Protein AF-A0A2G8XR97-F1 (afdb_monomer_lite)

InterPro domains:
  IPR027417 P-loop containing nucleoside triphosphate hydrolase [G3DSA:3.40.50.300] (1-155)
  IPR027417 P-loop containing nucleoside triphosphate hydrolase [SSF52540] (49-175)
  IPR041677 DNA2/NAM7 helicase, helicase domain [PF13086] (30-125)
  IPR041679 DNA2/NAM7 helicase-like, C-terminal [PF13087] (133-178)
  IPR045055 DNA2/NAM7-like helicase [PTHR10887] (48-176)

Foldseek 3Di:
DVVCVVVVAFEAEFDPPPPVPSLLVLQVPPPCNVVLVVCVVVVVVVVSVVSSLVSSLVSHVVHPYYHYQLQRLQDPSCQPPADQEEEAAQQQQAFAVSNCSNVVRNHNYYHYHHDVLDHFHDDPDPVVVVVPSSGGPVNVCVVVVPDDDDDPQEDADDDVVVVVPCCVPRPVVSHDYDD

Structure (mmCIF, N/CA/C/O backbone):
data_AF-A0A2G8XR97-F1
#
_entry.id   AF-A0A2G8XR97-F1
#
loop_
_atom_site.group_PDB
_atom_site.id
_atom_site.type_symbol
_atom_site.label_atom_id
_atom_site.label_alt_id
_atom_site.label_comp_id
_atom_site.label_asym_id
_atom_site.label_entity_id
_atom_site.label_seq_id
_atom_site.pdbx_PDB_ins_code
_atom_site.Cartn_x
_atom_site.Cartn_y
_atom_site.Cartn_z
_atom_site.occupancy
_atom_site.B_iso_or_equiv
_atom_site.auth_seq_id
_atom_site.auth_comp_id
_atom_site.auth_asym_id
_atom_site.auth_atom_id
_atom_site.pdbx_PDB_model_num
ATOM 1 N N . MET A 1 1 ? 11.117 -6.994 -0.058 1.00 73.50 1 MET A N 1
ATOM 2 C CA . MET A 1 1 ? 11.611 -7.936 -1.092 1.00 73.50 1 MET A CA 1
ATOM 3 C C . MET A 1 1 ? 12.096 -9.231 -0.448 1.00 73.50 1 MET A C 1
ATOM 5 O O . MET A 1 1 ? 11.590 -10.284 -0.807 1.00 73.50 1 MET A O 1
ATOM 9 N N . GLU A 1 2 ? 12.975 -9.171 0.559 1.00 79.62 2 GLU A N 1
ATOM 10 C CA . GLU A 1 2 ? 13.505 -10.359 1.259 1.00 79.62 2 GLU A CA 1
ATOM 11 C C . GLU A 1 2 ? 12.429 -11.324 1.773 1.00 79.62 2 GLU A C 1
ATOM 13 O O . GLU A 1 2 ? 12.501 -12.514 1.497 1.00 79.62 2 GLU A O 1
ATOM 18 N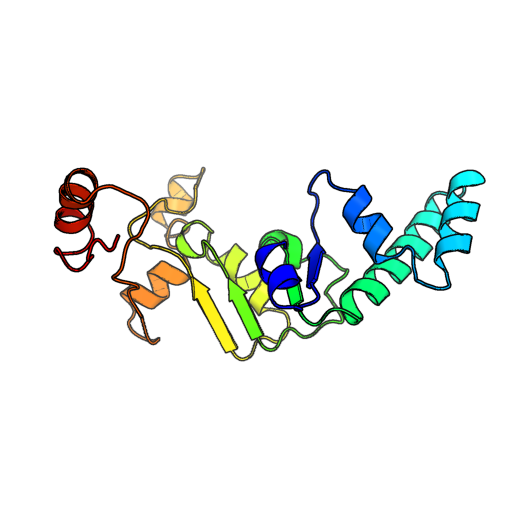 N . GLY A 1 3 ? 11.374 -10.828 2.432 1.00 86.88 3 GLY A N 1
ATOM 19 C CA . GLY A 1 3 ? 10.297 -11.690 2.942 1.00 86.88 3 GLY A CA 1
ATOM 20 C C . GLY A 1 3 ? 9.468 -12.414 1.867 1.00 86.88 3 GLY A C 1
ATOM 21 O O . GLY A 1 3 ? 8.870 -13.452 2.160 1.00 86.88 3 GLY A O 1
ATOM 22 N N . LEU A 1 4 ? 9.431 -11.885 0.636 1.00 89.00 4 LEU A N 1
ATOM 23 C CA . LEU A 1 4 ? 8.833 -12.552 -0.529 1.00 89.00 4 LEU A CA 1
ATOM 24 C C . LEU A 1 4 ? 9.816 -13.573 -1.113 1.00 89.00 4 LEU A C 1
ATOM 26 O O . LEU A 1 4 ? 9.445 -14.726 -1.331 1.00 89.00 4 LEU A O 1
ATOM 30 N N . SER A 1 5 ? 11.081 -13.175 -1.269 1.00 88.56 5 SER A N 1
ATOM 31 C CA . SER A 1 5 ? 12.160 -14.035 -1.764 1.00 88.56 5 SER A CA 1
ATOM 32 C C . SER A 1 5 ? 12.370 -15.272 -0.882 1.00 88.56 5 SER A C 1
ATOM 34 O O . SER A 1 5 ? 12.427 -16.389 -1.388 1.00 88.56 5 SER A O 1
ATOM 36 N N . ALA A 1 6 ? 12.344 -15.112 0.446 1.00 92.50 6 ALA A N 1
ATOM 37 C CA . ALA A 1 6 ? 12.431 -16.207 1.416 1.00 92.50 6 ALA A CA 1
ATOM 38 C C . ALA A 1 6 ? 11.284 -17.229 1.294 1.00 92.50 6 ALA A C 1
ATOM 40 O O . ALA A 1 6 ? 11.408 -18.361 1.752 1.00 92.50 6 ALA A O 1
ATOM 41 N N . ARG A 1 7 ? 10.167 -16.845 0.661 1.00 93.75 7 ARG A N 1
ATOM 42 C CA . ARG A 1 7 ? 9.029 -17.722 0.344 1.00 93.75 7 ARG A CA 1
ATOM 43 C C . ARG A 1 7 ? 9.029 -18.202 -1.112 1.00 93.75 7 ARG A C 1
ATOM 45 O O . ARG A 1 7 ? 8.032 -18.751 -1.570 1.00 93.75 7 ARG A O 1
ATOM 52 N N . GLY A 1 8 ? 10.113 -17.972 -1.854 1.00 92.38 8 GLY A N 1
ATOM 53 C CA . GLY A 1 8 ? 10.230 -18.322 -3.270 1.00 92.38 8 GLY A CA 1
ATOM 54 C C . GLY A 1 8 ? 9.367 -17.464 -4.202 1.00 92.38 8 GLY A C 1
ATOM 55 O O . GLY A 1 8 ? 9.151 -17.839 -5.354 1.00 92.38 8 GLY A O 1
ATOM 56 N N . ILE A 1 9 ? 8.854 -16.323 -3.733 1.00 91.94 9 ILE A N 1
ATOM 57 C CA . ILE A 1 9 ? 8.018 -15.430 -4.538 1.00 91.94 9 ILE A CA 1
ATOM 58 C C . ILE A 1 9 ? 8.922 -14.426 -5.248 1.00 91.94 9 ILE A C 1
ATOM 60 O O . ILE A 1 9 ? 9.549 -13.575 -4.618 1.00 91.94 9 ILE A O 1
ATOM 64 N N . ARG A 1 10 ? 8.962 -14.514 -6.580 1.00 90.00 10 ARG A N 1
ATOM 65 C CA . ARG A 1 10 ? 9.669 -13.544 -7.423 1.00 90.00 10 ARG A CA 1
ATOM 66 C C . ARG A 1 10 ? 8.916 -12.213 -7.424 1.00 90.00 10 ARG A C 1
ATOM 68 O O . ARG A 1 10 ? 7.692 -12.192 -7.538 1.00 90.00 10 ARG A O 1
ATOM 75 N N . SER A 1 11 ? 9.629 -11.103 -7.302 1.00 90.44 11 SER A N 1
ATOM 76 C CA . SER A 1 11 ? 9.023 -9.774 -7.306 1.00 90.44 11 SER A CA 1
ATOM 77 C C . SER A 1 11 ? 9.981 -8.727 -7.847 1.00 90.44 11 SER A C 1
ATOM 79 O O . SER A 1 11 ? 11.192 -8.892 -7.726 1.00 90.44 11 SER A O 1
ATOM 81 N N . VAL A 1 12 ? 9.448 -7.622 -8.363 1.00 87.12 12 VAL A N 1
ATOM 82 C CA . VAL A 1 12 ? 10.240 -6.442 -8.744 1.00 87.12 12 VAL A CA 1
ATOM 83 C C . VAL A 1 12 ? 9.708 -5.190 -8.068 1.00 87.12 12 VAL A C 1
ATOM 85 O O . VAL A 1 12 ? 8.496 -5.018 -7.936 1.00 87.12 12 VAL A O 1
ATOM 88 N N . ARG A 1 13 ? 10.618 -4.305 -7.654 1.00 86.25 13 ARG A N 1
ATOM 89 C CA . ARG A 1 13 ? 10.285 -2.968 -7.164 1.00 86.25 13 ARG A CA 1
ATOM 90 C C . ARG A 1 13 ? 10.457 -1.943 -8.280 1.00 86.25 13 ARG A C 1
ATOM 92 O O . ARG A 1 13 ? 11.485 -1.917 -8.947 1.00 86.25 13 ARG A O 1
ATOM 99 N N . VAL A 1 14 ? 9.467 -1.077 -8.442 1.00 82.44 14 VAL A N 1
ATOM 100 C CA . VAL A 1 14 ? 9.425 -0.017 -9.444 1.00 82.44 14 VAL A CA 1
ATOM 101 C C . VAL A 1 14 ? 9.200 1.327 -8.751 1.00 82.44 14 VAL A C 1
ATOM 103 O O . VAL A 1 14 ? 8.239 1.500 -8.003 1.00 82.44 14 VAL A O 1
ATOM 106 N N . GLY A 1 15 ? 10.087 2.292 -8.994 1.00 74.81 15 GLY A N 1
ATOM 107 C CA . GLY A 1 15 ? 9.968 3.654 -8.472 1.00 74.81 15 GLY A CA 1
ATOM 108 C C . GLY A 1 15 ? 11.298 4.405 -8.458 1.00 74.81 15 GLY A C 1
ATOM 109 O O . GLY A 1 15 ? 12.354 3.816 -8.662 1.00 74.81 15 GLY A O 1
ATOM 110 N N . ASN A 1 16 ? 11.243 5.707 -8.170 1.00 58.50 16 ASN A N 1
ATOM 111 C CA . ASN A 1 16 ? 12.394 6.627 -8.182 1.00 58.50 16 ASN A CA 1
ATOM 112 C C . ASN A 1 16 ? 13.367 6.461 -6.994 1.00 58.50 16 ASN A C 1
ATOM 114 O O . ASN A 1 16 ? 14.167 7.354 -6.729 1.00 58.50 16 ASN A O 1
ATOM 118 N N . GLY A 1 17 ? 13.286 5.355 -6.249 1.00 52.09 17 GLY A N 1
ATOM 119 C CA . GLY A 1 17 ? 14.241 5.070 -5.181 1.00 52.09 17 GLY A CA 1
ATOM 120 C C . GLY A 1 17 ? 15.645 4.895 -5.758 1.00 52.09 17 GLY A C 1
ATOM 121 O O . GLY A 1 17 ? 15.803 4.305 -6.822 1.00 52.09 17 GLY A O 1
ATOM 122 N N . SER A 1 18 ? 16.643 5.406 -5.045 1.00 37.28 18 SER A N 1
ATOM 123 C CA . SER A 1 18 ? 18.083 5.459 -5.345 1.00 37.28 18 SER A CA 1
ATOM 124 C C . SER A 1 18 ? 18.793 4.108 -5.555 1.00 37.28 18 SER A C 1
ATOM 126 O O . SER A 1 18 ? 20.008 4.029 -5.429 1.00 37.28 18 SER A O 1
ATOM 128 N N . GLU A 1 19 ? 18.064 3.045 -5.879 1.00 45.34 19 GLU A N 1
ATOM 129 C CA . GLU A 1 19 ? 18.584 1.715 -6.192 1.00 45.34 19 GLU A CA 1
ATOM 130 C C . GLU A 1 19 ? 18.491 1.490 -7.709 1.00 45.34 19 GLU A C 1
ATOM 132 O O . GLU A 1 19 ? 17.755 0.625 -8.191 1.00 45.34 19 GLU A O 1
ATOM 137 N N . SER A 1 20 ? 19.237 2.288 -8.483 1.00 51.53 20 SER A N 1
ATOM 138 C CA . SER A 1 20 ? 19.454 2.037 -9.919 1.00 51.53 20 SER A CA 1
ATOM 139 C C . SER A 1 20 ? 19.964 0.620 -10.192 1.00 51.53 20 SER A C 1
ATOM 141 O O . SER A 1 20 ? 19.718 0.068 -11.262 1.00 51.53 20 SER A O 1
ATOM 143 N N . ASP A 1 21 ? 20.636 0.030 -9.208 1.00 46.38 21 ASP A N 1
ATOM 144 C CA . ASP A 1 21 ? 21.363 -1.227 -9.334 1.00 46.38 21 ASP A CA 1
ATOM 145 C C . ASP A 1 21 ? 20.407 -2.432 -9.296 1.00 46.38 21 ASP A C 1
ATOM 147 O O . ASP A 1 21 ? 20.497 -3.309 -10.149 1.00 46.38 21 ASP A O 1
ATOM 151 N N . LEU A 1 22 ? 19.385 -2.411 -8.427 1.00 51.31 22 LEU A N 1
ATOM 152 C CA . LEU A 1 22 ? 18.322 -3.436 -8.401 1.00 51.31 22 LEU A CA 1
ATOM 153 C C . LEU A 1 22 ? 17.443 -3.398 -9.658 1.00 51.31 22 LEU A C 1
ATOM 155 O O . LEU A 1 22 ? 16.840 -4.394 -10.060 1.00 51.31 22 LEU A O 1
ATOM 159 N N . GLN A 1 23 ? 17.357 -2.224 -10.279 1.00 65.12 23 GLN A N 1
ATOM 160 C CA . GLN A 1 23 ? 16.678 -2.036 -11.548 1.00 65.12 23 GLN A CA 1
ATOM 161 C C . GLN A 1 23 ? 17.509 -2.626 -12.703 1.00 65.12 23 GLN A C 1
ATOM 163 O O . GLN A 1 23 ? 16.950 -3.309 -13.561 1.00 65.12 23 GLN A O 1
ATOM 168 N N . GLU A 1 24 ? 18.831 -2.422 -12.727 1.00 69.31 24 GLU A N 1
ATOM 169 C CA . GLU A 1 24 ? 19.695 -3.024 -13.753 1.00 69.31 24 GLU A CA 1
ATOM 170 C C . GLU A 1 24 ? 19.819 -4.554 -13.610 1.00 69.31 24 GLU A C 1
ATOM 172 O O . GLU A 1 24 ? 19.796 -5.248 -14.627 1.00 69.31 24 GLU A O 1
ATOM 177 N N . GLU A 1 25 ? 19.843 -5.104 -12.389 1.00 72.69 25 GLU A N 1
ATOM 178 C CA . GLU A 1 25 ? 19.801 -6.560 -12.156 1.00 72.69 25 GLU A CA 1
ATOM 179 C C . GLU A 1 25 ? 18.566 -7.217 -12.784 1.00 72.69 25 GLU A C 1
ATOM 181 O O . GLU A 1 25 ? 18.668 -8.274 -13.405 1.00 72.69 25 GLU A O 1
ATOM 186 N N . ALA A 1 26 ? 17.403 -6.563 -12.685 1.00 75.25 26 ALA A N 1
ATOM 187 C CA . ALA A 1 26 ? 16.143 -7.081 -13.214 1.00 75.25 26 ALA A CA 1
ATOM 188 C C . ALA A 1 26 ? 16.112 -7.194 -14.749 1.00 75.25 26 ALA A C 1
ATOM 190 O O . ALA A 1 26 ? 15.230 -7.862 -15.287 1.00 75.25 26 ALA A O 1
ATOM 191 N N . ILE A 1 27 ? 17.034 -6.523 -15.448 1.00 83.31 27 ILE A N 1
ATOM 192 C CA . ILE A 1 27 ? 17.135 -6.541 -16.912 1.00 83.31 27 ILE A CA 1
ATOM 193 C C . ILE A 1 27 ? 18.410 -7.223 -17.423 1.00 83.31 27 ILE A C 1
ATOM 195 O O . ILE A 1 27 ? 18.554 -7.373 -18.635 1.00 83.31 27 ILE A O 1
ATOM 199 N N . ALA A 1 28 ? 19.334 -7.619 -16.541 1.00 82.88 28 ALA A N 1
ATOM 200 C CA . ALA A 1 28 ? 20.661 -8.117 -16.911 1.00 82.88 28 ALA A CA 1
ATOM 201 C C . ALA A 1 28 ? 20.631 -9.467 -17.650 1.00 82.88 28 ALA A C 1
ATOM 203 O O . ALA A 1 28 ? 21.509 -9.752 -18.468 1.00 82.88 28 ALA A O 1
ATOM 204 N N . ASP A 1 29 ? 19.615 -10.291 -17.390 1.00 83.69 29 ASP A N 1
ATOM 205 C CA . ASP A 1 29 ? 19.405 -11.601 -18.015 1.00 83.69 29 ASP A CA 1
ATOM 206 C C . ASP A 1 29 ? 18.634 -11.525 -19.347 1.00 83.69 29 ASP A C 1
ATOM 208 O O . ASP A 1 29 ? 18.480 -12.529 -20.050 1.00 83.69 29 ASP A O 1
ATOM 212 N N . LEU A 1 30 ? 18.154 -10.339 -19.727 1.00 86.94 30 LEU A N 1
ATOM 213 C CA . LEU A 1 30 ? 17.361 -10.144 -20.932 1.00 86.94 30 LEU A CA 1
ATOM 214 C C . LEU A 1 30 ? 18.254 -10.012 -22.170 1.00 86.94 30 LEU A C 1
ATOM 216 O O . LEU A 1 30 ? 19.270 -9.317 -22.175 1.00 86.94 30 LEU A O 1
ATOM 220 N N . GLY A 1 31 ? 17.836 -10.632 -23.279 1.00 85.62 31 GLY A N 1
ATOM 221 C CA . GLY A 1 31 ? 18.663 -10.761 -24.488 1.00 85.62 31 GLY A CA 1
ATOM 222 C C . GLY A 1 31 ? 19.154 -9.435 -25.086 1.00 85.62 31 GLY A C 1
ATOM 223 O O . GLY A 1 31 ? 20.226 -9.395 -25.685 1.00 85.62 31 GLY A O 1
ATOM 224 N N . ARG A 1 32 ? 18.416 -8.336 -24.877 1.00 88.12 32 ARG A N 1
ATOM 225 C CA . ARG A 1 32 ? 18.764 -6.990 -25.375 1.00 88.12 32 ARG A CA 1
ATOM 226 C C . ARG A 1 32 ? 19.605 -6.160 -24.395 1.00 88.12 32 ARG A C 1
ATOM 228 O O . ARG A 1 32 ? 19.922 -5.010 -24.691 1.00 88.12 32 ARG A O 1
ATOM 235 N N . TYR A 1 33 ? 19.992 -6.712 -23.243 1.00 90.75 33 TYR A N 1
ATOM 236 C CA . TYR A 1 33 ? 20.806 -6.000 -22.252 1.00 90.75 33 TYR A CA 1
ATOM 237 C C . TYR A 1 33 ? 22.170 -5.580 -22.814 1.00 90.75 33 TYR A C 1
ATOM 239 O O . TYR A 1 33 ? 22.616 -4.452 -22.604 1.00 90.75 33 TYR A O 1
ATOM 247 N N . ARG A 1 34 ? 22.803 -6.447 -23.618 1.00 90.50 34 ARG A N 1
ATOM 248 C CA . ARG A 1 34 ? 24.082 -6.140 -24.280 1.00 90.50 34 ARG A CA 1
ATOM 249 C C . ARG A 1 34 ? 23.981 -4.928 -25.211 1.00 90.50 34 ARG A C 1
ATOM 251 O O . ARG A 1 34 ? 24.900 -4.111 -25.238 1.00 90.50 34 ARG A O 1
ATOM 258 N N . ASP A 1 35 ? 22.861 -4.783 -25.919 1.00 91.62 35 ASP A N 1
ATOM 259 C CA . ASP A 1 35 ? 22.616 -3.636 -26.799 1.00 91.62 35 ASP A CA 1
ATOM 260 C C . ASP A 1 35 ? 22.485 -2.340 -25.993 1.00 91.62 35 ASP A C 1
ATOM 262 O O . ASP A 1 35 ? 23.088 -1.329 -26.350 1.00 91.62 35 ASP A O 1
ATOM 266 N N . TYR A 1 36 ? 21.761 -2.376 -24.868 1.00 91.81 36 TYR A N 1
ATOM 267 C CA . TYR A 1 36 ? 21.667 -1.245 -23.939 1.00 91.81 36 TYR A CA 1
ATOM 268 C C . TYR A 1 36 ? 23.050 -0.791 -23.448 1.00 91.81 36 TYR A C 1
ATOM 270 O O . TYR A 1 36 ? 23.370 0.398 -23.533 1.00 91.81 36 TYR A O 1
ATOM 278 N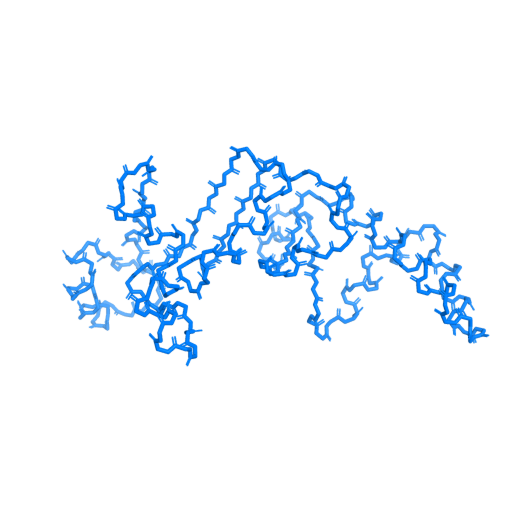 N . VAL A 1 37 ? 23.888 -1.728 -22.987 1.00 90.94 37 VAL A N 1
ATOM 279 C CA . VAL A 1 37 ? 25.243 -1.424 -22.497 1.00 90.94 37 VAL A CA 1
ATOM 280 C C . VAL A 1 37 ? 26.094 -0.791 -23.600 1.00 90.94 37 VAL A C 1
ATOM 282 O O . VAL A 1 37 ? 26.743 0.229 -23.365 1.00 90.94 37 VAL A O 1
ATOM 285 N N . ARG A 1 38 ? 26.040 -1.336 -24.822 1.00 93.56 38 ARG A N 1
ATOM 286 C CA .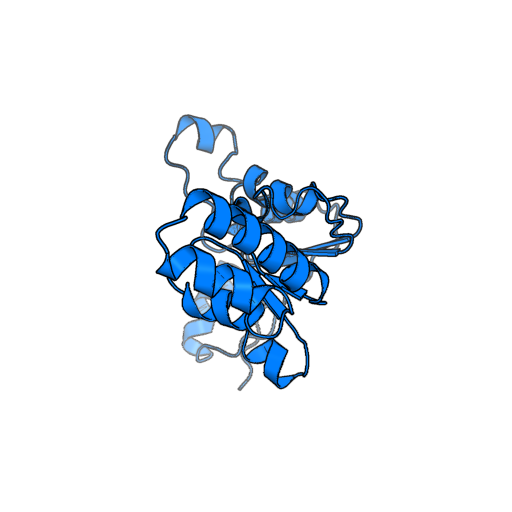 ARG A 1 38 ? 26.774 -0.805 -25.980 1.00 93.56 38 ARG A CA 1
ATOM 287 C C . ARG A 1 38 ? 26.343 0.620 -26.337 1.00 93.56 38 ARG A C 1
ATOM 289 O O . ARG A 1 38 ? 27.195 1.477 -26.552 1.00 93.56 38 ARG A O 1
ATOM 296 N N . LEU A 1 39 ? 25.037 0.894 -26.373 1.00 93.44 39 LEU A N 1
ATOM 297 C CA . LEU A 1 39 ? 24.505 2.233 -26.659 1.00 93.44 39 LEU A CA 1
ATOM 298 C C . LEU A 1 39 ? 24.937 3.254 -25.596 1.00 93.44 39 LEU A C 1
ATOM 300 O O . LEU A 1 39 ? 25.338 4.366 -25.939 1.00 93.44 39 LEU A O 1
ATOM 304 N N . LYS A 1 40 ? 24.918 2.865 -24.313 1.00 91.00 40 LYS A N 1
ATOM 305 C CA . LYS A 1 40 ? 25.370 3.706 -23.190 1.00 91.00 40 LYS A CA 1
ATOM 306 C C . LYS A 1 40 ? 26.864 4.035 -23.299 1.00 91.00 40 LYS A C 1
ATOM 308 O O . LYS A 1 40 ? 27.235 5.193 -23.141 1.00 91.00 40 LYS A O 1
ATOM 313 N N . GLN A 1 41 ? 27.704 3.045 -23.615 1.00 93.12 41 GLN A N 1
ATOM 314 C CA . GLN A 1 41 ? 29.152 3.226 -23.802 1.00 93.12 41 GLN A CA 1
ATOM 315 C C . GLN A 1 41 ? 29.494 4.127 -24.997 1.00 93.12 41 GLN A C 1
ATOM 317 O O . GLN A 1 41 ? 30.441 4.904 -24.924 1.00 93.12 41 GLN A O 1
ATOM 322 N N . ASN A 1 42 ? 28.695 4.075 -26.063 1.00 95.06 42 ASN A N 1
ATOM 323 C CA . ASN A 1 42 ? 28.875 4.898 -27.260 1.00 95.06 42 ASN A CA 1
ATOM 324 C C . ASN A 1 42 ? 28.280 6.317 -27.138 1.00 95.06 42 ASN A C 1
ATOM 326 O O . ASN A 1 42 ? 28.253 7.050 -28.123 1.00 95.06 42 ASN A O 1
ATOM 330 N N . GLY A 1 43 ? 27.762 6.710 -25.968 1.00 93.19 43 GLY A N 1
ATOM 331 C CA . GLY A 1 43 ? 27.148 8.028 -25.754 1.00 93.19 43 GLY A CA 1
ATOM 332 C C . GLY A 1 43 ? 25.770 8.212 -26.408 1.00 93.19 43 GLY A C 1
ATOM 333 O O . GLY A 1 43 ? 25.258 9.328 -26.471 1.00 93.19 43 GLY A O 1
ATOM 334 N N . MET A 1 44 ? 25.131 7.134 -26.873 1.00 93.50 44 MET A N 1
ATOM 335 C CA . MET A 1 44 ? 23.826 7.159 -27.548 1.00 93.50 44 MET A CA 1
ATOM 336 C C . MET A 1 44 ? 22.677 7.135 -26.525 1.00 93.50 44 MET A C 1
ATOM 338 O O . MET A 1 44 ? 21.871 6.205 -26.470 1.00 93.50 44 MET A O 1
ATOM 342 N N . PHE A 1 45 ? 22.605 8.152 -25.661 1.00 89.19 45 PHE A N 1
ATOM 343 C CA . PHE A 1 45 ? 21.738 8.139 -24.473 1.00 89.19 45 PHE A CA 1
ATOM 344 C C . PHE A 1 45 ? 20.231 8.057 -24.774 1.00 89.19 45 PHE A C 1
ATOM 346 O O . PHE A 1 45 ? 19.496 7.422 -24.017 1.00 89.19 45 PHE A O 1
ATOM 353 N N . GLY A 1 46 ? 19.754 8.663 -25.867 1.00 89.50 46 GLY A N 1
ATOM 354 C CA . GLY A 1 46 ? 18.333 8.612 -26.249 1.00 89.50 46 GLY A CA 1
ATOM 355 C C . GLY A 1 46 ? 17.875 7.204 -26.645 1.00 89.50 46 GLY A C 1
ATOM 356 O O . GLY A 1 46 ? 16.844 6.707 -26.183 1.00 89.50 46 GLY A O 1
ATOM 357 N N . GLU A 1 47 ? 18.690 6.517 -27.439 1.00 91.88 47 GLU A N 1
ATOM 358 C CA . GLU A 1 47 ? 18.447 5.133 -27.848 1.00 91.88 47 GLU A CA 1
ATOM 359 C C . GLU A 1 47 ? 18.630 4.175 -26.672 1.00 91.88 47 GLU A C 1
ATOM 361 O O . GLU A 1 47 ? 17.774 3.322 -26.436 1.00 91.88 47 GLU A O 1
ATOM 366 N N . ALA A 1 48 ? 19.680 4.374 -25.865 1.00 88.50 48 ALA A N 1
ATOM 367 C CA . ALA A 1 48 ? 19.896 3.613 -24.640 1.00 88.50 48 ALA A CA 1
ATOM 368 C C . ALA A 1 48 ? 18.687 3.717 -23.697 1.00 88.50 48 ALA A C 1
ATOM 370 O O . ALA A 1 48 ? 18.241 2.699 -23.173 1.00 88.50 48 ALA A O 1
ATOM 371 N N . LYS A 1 49 ? 18.096 4.911 -23.529 1.00 85.81 49 LYS A N 1
ATOM 372 C CA . LYS A 1 49 ? 16.871 5.113 -22.736 1.00 85.81 49 LYS A CA 1
ATOM 373 C C . LYS A 1 49 ? 15.688 4.320 -23.298 1.00 85.81 49 LYS A C 1
ATOM 375 O O . LYS A 1 49 ? 14.950 3.711 -22.527 1.00 85.81 49 LYS A O 1
ATOM 380 N N . THR A 1 50 ? 15.532 4.296 -24.620 1.00 88.19 50 THR A N 1
ATOM 381 C CA . THR A 1 50 ? 14.451 3.564 -25.301 1.00 88.19 50 THR A CA 1
ATOM 382 C C . THR A 1 50 ? 14.594 2.053 -25.118 1.00 88.19 50 THR A C 1
ATOM 384 O O . THR A 1 50 ? 13.644 1.382 -24.712 1.00 88.19 50 THR A O 1
ATOM 387 N N . VAL A 1 51 ? 15.796 1.508 -25.345 1.00 89.81 51 VAL A N 1
ATOM 388 C CA . VAL A 1 51 ? 16.083 0.082 -25.117 1.00 89.81 51 VAL A CA 1
ATOM 389 C C . VAL A 1 51 ? 15.906 -0.270 -23.643 1.00 89.81 51 VAL A C 1
ATOM 391 O O . VAL A 1 51 ? 15.274 -1.276 -23.330 1.00 89.81 51 VAL A O 1
ATOM 394 N N . ARG A 1 52 ? 16.383 0.589 -22.736 1.00 87.06 52 ARG A N 1
ATOM 395 C CA . ARG A 1 52 ? 16.218 0.417 -21.292 1.00 87.06 52 ARG A CA 1
ATOM 396 C C . ARG A 1 52 ? 14.743 0.329 -20.905 1.00 87.06 52 ARG A C 1
ATOM 398 O O . ARG A 1 52 ? 14.371 -0.586 -20.182 1.00 87.06 52 ARG A O 1
ATOM 405 N N . MET A 1 53 ? 13.891 1.223 -21.409 1.00 83.56 53 MET A N 1
ATOM 406 C CA . MET A 1 53 ? 12.453 1.194 -21.114 1.00 83.56 53 MET A CA 1
ATOM 407 C C . MET A 1 53 ? 11.791 -0.107 -21.589 1.00 83.56 53 MET A C 1
ATOM 409 O O . MET A 1 53 ? 11.009 -0.710 -20.856 1.00 83.56 53 MET A O 1
ATOM 413 N N . ALA A 1 54 ? 12.142 -0.582 -22.789 1.00 86.88 54 ALA A N 1
ATOM 414 C CA . ALA A 1 54 ? 11.638 -1.852 -23.308 1.00 86.88 54 ALA A CA 1
ATOM 415 C C . ALA A 1 54 ? 12.078 -3.047 -22.443 1.00 86.88 54 ALA A C 1
ATOM 417 O O . ALA A 1 54 ? 11.256 -3.908 -22.130 1.00 86.88 54 ALA A O 1
ATOM 418 N N . LEU A 1 55 ? 13.345 -3.064 -22.018 1.00 88.38 55 LEU A N 1
ATOM 419 C CA . LEU A 1 55 ? 13.888 -4.074 -21.109 1.00 88.38 55 LEU A CA 1
ATOM 420 C C . LEU A 1 55 ? 13.160 -4.071 -19.759 1.00 88.38 55 LEU A C 1
ATOM 422 O O . LEU A 1 55 ? 12.730 -5.123 -19.300 1.00 88.38 55 LEU A O 1
ATOM 426 N N . PHE A 1 56 ? 12.943 -2.900 -19.153 1.00 85.31 56 PHE A N 1
ATOM 427 C CA . PHE A 1 56 ? 12.189 -2.799 -17.899 1.00 85.31 56 PHE A CA 1
ATOM 428 C C . PHE A 1 56 ? 10.761 -3.303 -18.040 1.00 85.31 56 PHE A C 1
ATOM 430 O O . PHE A 1 56 ? 10.285 -4.054 -17.191 1.00 85.31 56 PHE A O 1
ATOM 437 N N . ARG A 1 57 ? 10.076 -2.930 -19.122 1.00 85.88 57 ARG A N 1
ATOM 438 C CA . ARG A 1 57 ? 8.710 -3.389 -19.383 1.00 85.88 57 ARG A CA 1
ATOM 439 C C . ARG A 1 57 ? 8.649 -4.912 -19.524 1.00 85.88 57 ARG A C 1
ATOM 441 O O . ARG A 1 57 ? 7.716 -5.537 -19.024 1.00 85.88 57 ARG A O 1
ATOM 448 N N . GLU A 1 58 ? 9.643 -5.518 -20.168 1.00 87.62 58 GLU A N 1
ATOM 449 C CA . GLU A 1 58 ? 9.765 -6.974 -20.251 1.00 87.62 58 GLU A CA 1
ATOM 450 C C . GLU A 1 58 ? 10.049 -7.609 -18.883 1.00 87.62 58 GLU A C 1
ATOM 452 O O . GLU A 1 58 ? 9.375 -8.570 -18.511 1.00 87.62 58 GLU A O 1
ATOM 457 N N . ALA A 1 59 ? 10.983 -7.049 -18.113 1.00 86.12 59 ALA A N 1
ATOM 458 C CA . ALA A 1 59 ? 11.303 -7.524 -16.772 1.00 86.12 59 ALA A CA 1
ATOM 459 C C . ALA A 1 59 ? 10.066 -7.521 -15.869 1.00 86.12 59 ALA A C 1
ATOM 461 O O . ALA A 1 59 ? 9.770 -8.533 -15.245 1.00 86.12 59 ALA A O 1
ATOM 462 N N . ILE A 1 60 ? 9.292 -6.434 -15.863 1.00 88.38 60 ILE A N 1
ATOM 463 C CA . ILE A 1 60 ? 8.064 -6.288 -15.066 1.00 88.38 60 ILE A CA 1
ATOM 464 C C . ILE A 1 60 ? 7.033 -7.350 -15.439 1.00 88.38 60 ILE A C 1
ATOM 466 O O . ILE A 1 60 ? 6.494 -8.017 -14.559 1.00 88.38 60 ILE A O 1
ATOM 470 N N . ARG A 1 61 ? 6.806 -7.575 -16.739 1.00 88.69 61 ARG A N 1
ATOM 471 C CA . ARG A 1 61 ? 5.848 -8.581 -17.232 1.00 88.69 61 ARG A CA 1
ATOM 472 C C . ARG A 1 61 ? 6.185 -10.011 -16.806 1.00 88.69 61 ARG A C 1
ATOM 474 O O . ARG A 1 61 ? 5.292 -10.851 -16.750 1.00 88.69 61 ARG A O 1
ATOM 481 N N . ARG A 1 62 ? 7.453 -10.306 -16.512 1.00 88.75 62 ARG A N 1
ATOM 482 C CA . ARG A 1 62 ? 7.907 -11.638 -16.075 1.00 88.75 62 ARG A CA 1
ATOM 483 C C . ARG A 1 62 ? 7.698 -11.895 -14.580 1.00 88.75 62 ARG A C 1
ATOM 485 O O . ARG A 1 62 ? 7.944 -13.023 -14.126 1.00 88.75 62 ARG A O 1
ATOM 492 N N . GLN A 1 63 ? 7.298 -10.882 -13.811 1.00 89.25 63 GLN A N 1
ATOM 493 C CA . GLN A 1 63 ? 7.212 -10.961 -12.355 1.00 89.25 63 GLN A CA 1
ATOM 494 C C . GLN A 1 63 ? 5.773 -11.197 -11.896 1.00 89.25 63 GLN A C 1
ATOM 496 O O . GLN A 1 63 ? 4.866 -10.499 -12.343 1.00 89.25 63 GLN A O 1
ATOM 501 N N . PRO A 1 64 ? 5.543 -12.153 -10.980 1.00 92.19 64 PRO A N 1
ATOM 502 C CA . PRO A 1 64 ? 4.212 -12.396 -10.437 1.00 92.19 64 PRO A CA 1
ATOM 503 C C . PRO A 1 64 ? 3.790 -11.329 -9.415 1.00 92.19 64 PRO A C 1
ATOM 505 O O . PRO A 1 64 ? 2.599 -11.178 -9.158 1.00 92.19 64 PRO A O 1
ATOM 508 N N . VAL A 1 65 ? 4.746 -10.598 -8.829 1.00 94.06 65 VAL A N 1
ATOM 509 C CA . VAL A 1 65 ? 4.491 -9.511 -7.876 1.00 94.06 65 VAL A CA 1
ATOM 510 C C . VAL A 1 65 ? 5.278 -8.271 -8.285 1.00 94.06 65 VAL A C 1
ATOM 512 O O . VAL A 1 65 ? 6.487 -8.326 -8.516 1.00 94.06 65 VAL A O 1
ATOM 515 N N . ILE A 1 66 ? 4.589 -7.138 -8.343 1.00 93.00 66 ILE A N 1
ATOM 516 C CA . ILE A 1 66 ? 5.162 -5.833 -8.663 1.00 93.00 66 ILE A CA 1
ATOM 517 C C . ILE A 1 66 ? 4.903 -4.912 -7.476 1.00 93.00 66 ILE A C 1
ATOM 519 O O . ILE A 1 66 ? 3.784 -4.836 -6.975 1.00 93.00 66 ILE A O 1
ATOM 523 N N . ILE A 1 67 ? 5.950 -4.239 -7.011 1.00 92.94 67 ILE A N 1
ATOM 524 C CA . ILE A 1 67 ? 5.921 -3.364 -5.842 1.00 92.94 67 ILE A CA 1
ATOM 525 C C . ILE A 1 67 ? 6.203 -1.945 -6.314 1.00 92.94 67 ILE A C 1
ATOM 527 O O . ILE A 1 67 ? 7.270 -1.678 -6.860 1.00 92.94 67 ILE A O 1
ATOM 531 N N . ALA A 1 68 ? 5.282 -1.024 -6.072 1.00 92.44 68 ALA A N 1
ATOM 532 C CA . ALA A 1 68 ? 5.451 0.391 -6.375 1.00 92.44 68 ALA A CA 1
ATOM 533 C C . ALA A 1 68 ? 4.819 1.237 -5.270 1.00 92.44 68 ALA A C 1
ATOM 535 O O . ALA A 1 68 ? 3.999 0.751 -4.494 1.00 92.44 68 ALA A O 1
ATOM 536 N N . THR A 1 69 ? 5.192 2.513 -5.198 1.00 94.75 69 THR A N 1
ATOM 537 C CA . THR A 1 69 ? 4.400 3.478 -4.427 1.00 94.75 69 THR A CA 1
ATOM 538 C C . THR A 1 69 ? 3.078 3.741 -5.151 1.00 94.75 69 THR A C 1
ATOM 540 O O . THR A 1 69 ? 3.016 3.612 -6.374 1.00 94.75 69 THR A O 1
ATOM 543 N N . CYS A 1 70 ? 2.033 4.160 -4.429 1.00 96.00 70 CYS A N 1
ATOM 544 C CA . CYS A 1 70 ? 0.736 4.477 -5.036 1.00 96.00 70 CYS A CA 1
ATOM 545 C C . CYS A 1 70 ? 0.876 5.468 -6.204 1.00 96.00 70 CYS A C 1
ATOM 547 O O . CYS A 1 70 ? 0.448 5.178 -7.315 1.00 96.00 70 CYS A O 1
ATOM 549 N N . VAL A 1 71 ? 1.588 6.579 -5.999 1.00 94.56 71 VAL A N 1
ATOM 550 C CA . VAL A 1 71 ? 1.871 7.554 -7.069 1.00 94.56 71 VAL A CA 1
ATOM 551 C C . VAL A 1 71 ? 2.777 6.970 -8.157 1.00 94.56 71 VAL A C 1
ATOM 553 O O . VAL A 1 71 ? 2.532 7.180 -9.341 1.00 94.56 71 VAL A O 1
ATOM 556 N N . GLY A 1 72 ? 3.798 6.196 -7.779 1.00 92.12 72 GLY A N 1
ATOM 557 C CA . GLY A 1 72 ? 4.711 5.556 -8.729 1.00 92.12 72 GLY A CA 1
ATOM 558 C C . GLY A 1 72 ? 4.021 4.556 -9.659 1.00 92.12 72 GLY A C 1
ATOM 559 O O . GLY A 1 72 ? 4.472 4.371 -10.786 1.00 92.12 72 GLY A O 1
ATOM 560 N N . SER A 1 73 ? 2.901 3.965 -9.233 1.00 93.38 73 SER A N 1
ATOM 561 C CA . SER A 1 73 ? 2.087 3.082 -10.074 1.00 93.38 73 SER A CA 1
ATOM 562 C C . SER A 1 73 ? 1.413 3.801 -11.252 1.00 93.38 73 SER A C 1
ATOM 564 O O . SER A 1 73 ? 0.952 3.140 -12.173 1.00 93.38 73 SER A O 1
ATOM 566 N N . GLY A 1 74 ? 1.399 5.139 -11.276 1.00 92.00 74 GLY A N 1
ATOM 567 C CA . GLY A 1 74 ? 0.920 5.936 -12.412 1.00 92.00 74 GLY A CA 1
ATOM 568 C C . GLY A 1 74 ? 1.949 6.138 -13.532 1.00 92.00 74 GLY A C 1
ATOM 569 O O . GLY A 1 74 ? 1.702 6.913 -14.449 1.00 92.00 74 GLY A O 1
ATOM 570 N N . HIS A 1 75 ? 3.126 5.514 -13.452 1.00 89.69 75 HIS A N 1
ATOM 571 C CA . HIS A 1 75 ? 4.152 5.627 -14.489 1.00 89.69 75 HIS A CA 1
ATOM 572 C C . HIS A 1 75 ? 3.743 4.885 -15.778 1.00 89.69 75 HIS A C 1
ATOM 574 O O . HIS A 1 75 ? 3.298 3.742 -15.706 1.00 89.69 75 HIS A O 1
ATOM 580 N N . GLU A 1 76 ? 4.067 5.446 -16.954 1.00 85.75 76 GLU A N 1
ATOM 581 C CA . GLU A 1 76 ? 3.798 4.909 -18.319 1.00 85.75 76 GLU A CA 1
ATOM 582 C C . GLU A 1 76 ? 4.300 3.469 -18.596 1.00 85.75 76 GLU A C 1
ATOM 584 O O . GLU A 1 76 ? 4.075 2.858 -19.645 1.00 85.75 76 GLU A O 1
ATOM 589 N N . MET A 1 77 ? 5.058 2.900 -17.661 1.00 85.00 77 MET A N 1
ATOM 590 C CA . MET A 1 77 ? 5.514 1.515 -17.739 1.00 85.00 77 MET A CA 1
ATOM 591 C C . MET A 1 77 ? 4.396 0.528 -17.393 1.00 85.00 77 MET A C 1
ATOM 593 O O . MET A 1 77 ? 4.510 -0.650 -17.736 1.00 85.00 77 MET A O 1
ATOM 597 N N . PHE A 1 78 ? 3.337 1.019 -16.746 1.00 89.19 78 PHE A N 1
ATOM 598 C CA . PHE A 1 78 ? 2.182 0.256 -16.299 1.00 89.19 78 PHE A CA 1
ATOM 599 C C . PHE A 1 78 ? 0.967 0.365 -17.224 1.00 89.19 78 PHE A C 1
ATOM 601 O O . PHE A 1 78 ? 0.091 -0.477 -17.097 1.00 89.19 78 PHE A O 1
ATOM 608 N N . ASP A 1 79 ? 0.933 1.308 -18.173 1.00 87.25 79 ASP A N 1
ATOM 609 C CA . ASP A 1 79 ? -0.259 1.620 -18.991 1.00 87.25 79 ASP A CA 1
ATOM 610 C C . ASP A 1 79 ? -0.869 0.409 -19.720 1.00 87.25 79 ASP A C 1
ATOM 612 O O . ASP A 1 79 ? -2.086 0.302 -19.849 1.00 87.25 79 ASP A O 1
ATOM 616 N N . ASP A 1 80 ? -0.033 -0.536 -20.162 1.00 88.69 80 ASP A N 1
ATOM 617 C CA . ASP A 1 80 ? -0.470 -1.753 -20.864 1.00 88.69 80 ASP A CA 1
ATOM 618 C C . ASP A 1 80 ? -0.670 -2.964 -19.927 1.00 88.69 80 ASP A C 1
ATOM 620 O O . ASP A 1 80 ? -0.791 -4.103 -20.392 1.00 88.69 80 ASP A O 1
ATOM 624 N N . LEU A 1 81 ? -0.594 -2.772 -18.609 1.00 90.94 81 LEU A N 1
ATOM 625 C CA . LEU A 1 81 ? -0.670 -3.841 -17.615 1.00 90.94 81 LEU A CA 1
ATOM 626 C C . LEU A 1 81 ? -1.998 -3.786 -16.862 1.00 90.94 81 LEU A C 1
ATOM 628 O O . LEU A 1 81 ? -2.489 -2.731 -16.484 1.00 90.94 81 LEU A O 1
ATOM 632 N N . VAL A 1 82 ? -2.568 -4.965 -16.609 1.00 95.31 82 VAL A N 1
ATOM 633 C CA . VAL A 1 82 ? -3.803 -5.106 -15.835 1.00 95.31 82 VAL A CA 1
ATOM 634 C C . VAL A 1 82 ? -3.486 -5.747 -14.493 1.00 95.31 82 VAL A C 1
ATOM 636 O O . VAL A 1 82 ? -3.069 -6.906 -14.422 1.00 95.31 82 VAL A O 1
ATOM 639 N N . PHE A 1 83 ? -3.759 -5.018 -13.417 1.00 96.44 83 PHE A N 1
ATOM 640 C CA . PHE A 1 83 ? -3.585 -5.472 -12.044 1.00 96.44 83 PHE A CA 1
ATOM 641 C C . PHE A 1 83 ? -4.933 -5.857 -11.446 1.00 96.44 83 PHE A C 1
ATOM 643 O O . PHE A 1 83 ? -5.521 -5.128 -10.658 1.00 96.44 83 PHE A O 1
ATOM 650 N N . SER A 1 84 ? -5.432 -7.048 -11.795 1.00 97.56 84 SER A N 1
ATOM 651 C CA . SER A 1 84 ? -6.732 -7.533 -11.288 1.00 97.56 84 SER A CA 1
ATOM 652 C C . SER A 1 84 ? -6.809 -7.651 -9.757 1.00 97.56 84 SER A C 1
ATOM 654 O O . SER A 1 84 ? -7.916 -7.668 -9.208 1.00 97.56 84 SER A O 1
ATOM 656 N N . ARG A 1 85 ? -5.652 -7.748 -9.085 1.00 98.19 85 ARG A N 1
ATOM 657 C CA . ARG A 1 85 ? -5.506 -7.794 -7.629 1.00 98.19 85 ARG A CA 1
ATOM 658 C C . ARG A 1 85 ? -4.487 -6.760 -7.174 1.00 98.19 85 ARG A C 1
ATOM 660 O O . ARG A 1 85 ? -3.361 -6.778 -7.667 1.00 98.19 85 ARG A O 1
ATOM 667 N N . VAL A 1 86 ? -4.868 -5.923 -6.215 1.00 98.38 86 VAL A N 1
ATOM 668 C CA . VAL A 1 86 ? -4.008 -4.869 -5.661 1.00 98.38 86 VAL A CA 1
ATOM 669 C C . VAL A 1 86 ? -3.982 -4.969 -4.138 1.00 98.38 86 VAL A C 1
ATOM 671 O O . VAL A 1 86 ? -5.015 -5.154 -3.503 1.00 98.38 86 VAL A O 1
ATOM 674 N N . ILE A 1 87 ? -2.799 -4.846 -3.542 1.00 98.38 87 ILE A N 1
ATOM 675 C CA . ILE A 1 87 ? -2.633 -4.700 -2.092 1.00 98.38 87 ILE A CA 1
ATOM 676 C C . ILE A 1 87 ? -2.014 -3.328 -1.859 1.00 98.38 87 ILE A C 1
ATOM 678 O O . ILE A 1 87 ? -0.973 -3.025 -2.441 1.00 98.38 87 ILE A O 1
ATOM 682 N N . ILE A 1 88 ? -2.663 -2.507 -1.039 1.00 98.19 88 ILE A N 1
ATOM 683 C CA . ILE A 1 88 ? -2.172 -1.187 -0.648 1.00 98.19 88 ILE A CA 1
ATOM 684 C C . ILE A 1 88 ? -1.833 -1.256 0.832 1.00 98.19 88 ILE A C 1
ATOM 686 O O . ILE A 1 88 ? -2.729 -1.430 1.653 1.00 98.19 88 ILE A O 1
ATOM 690 N N . ASP A 1 89 ? -0.547 -1.148 1.144 1.00 97.12 89 ASP A N 1
ATOM 691 C CA . ASP A 1 89 ? -0.046 -1.047 2.513 1.00 97.12 89 ASP A CA 1
ATOM 692 C C . ASP A 1 89 ? 0.085 0.421 2.932 1.00 97.12 89 ASP A C 1
ATOM 694 O O . ASP A 1 89 ? 0.240 1.294 2.075 1.00 97.12 89 ASP A O 1
ATOM 698 N N . GLU A 1 90 ? -0.020 0.687 4.234 1.00 96.75 90 GLU A N 1
ATOM 699 C CA . GLU A 1 90 ? -0.102 2.039 4.810 1.00 96.75 90 GLU A CA 1
ATOM 700 C C . GLU A 1 90 ? -1.183 2.921 4.148 1.00 96.75 90 GLU A C 1
ATOM 702 O O . GLU A 1 90 ? -1.065 4.142 4.030 1.00 96.75 90 GLU A O 1
ATOM 707 N N . GLY A 1 91 ? -2.288 2.302 3.719 1.00 96.38 91 GLY A N 1
ATOM 708 C CA . GLY A 1 91 ? -3.360 2.957 2.970 1.00 96.38 91 GLY A CA 1
ATOM 709 C C . GLY A 1 91 ? -4.096 4.048 3.751 1.00 96.38 91 GLY A C 1
ATOM 710 O O . GLY A 1 91 ? -4.774 4.867 3.132 1.00 96.38 91 GLY A O 1
ATOM 711 N N . ALA A 1 92 ? -3.953 4.072 5.081 1.00 96.44 92 ALA A N 1
ATOM 712 C CA . ALA A 1 92 ? -4.474 5.125 5.951 1.00 96.44 92 ALA A CA 1
ATOM 713 C C . ALA A 1 92 ? -3.638 6.420 5.906 1.00 96.44 92 ALA A C 1
ATOM 715 O O . ALA A 1 92 ? -4.170 7.500 6.140 1.00 96.44 92 ALA A O 1
ATOM 716 N N . GLN A 1 93 ? -2.350 6.326 5.560 1.00 97.38 93 GLN A N 1
ATOM 717 C CA . GLN A 1 93 ? -1.415 7.457 5.554 1.00 97.38 93 GLN A CA 1
ATOM 718 C C . GLN A 1 93 ? -1.399 8.216 4.213 1.00 97.38 93 GLN A C 1
ATOM 720 O O . GLN A 1 93 ? -0.741 9.247 4.066 1.00 97.38 93 GLN A O 1
ATOM 725 N N . ALA A 1 94 ? -2.097 7.712 3.196 1.00 96.81 94 ALA A N 1
ATOM 726 C CA . ALA A 1 94 ? -2.135 8.297 1.864 1.00 96.81 94 ALA A CA 1
ATOM 727 C C . ALA A 1 94 ? -3.507 8.908 1.556 1.00 96.81 94 ALA A C 1
ATOM 729 O O . ALA A 1 94 ? -4.553 8.366 1.920 1.00 96.81 94 ALA A O 1
ATOM 730 N N . ILE A 1 95 ? -3.495 10.054 0.864 1.00 97.94 95 ILE A N 1
ATOM 731 C CA . ILE A 1 95 ? -4.727 10.693 0.395 1.00 97.94 95 ILE A CA 1
ATOM 732 C C . ILE A 1 95 ? -5.475 9.731 -0.520 1.00 97.94 95 ILE A C 1
ATOM 734 O O . ILE A 1 95 ? -4.863 9.017 -1.318 1.00 97.94 95 ILE A O 1
ATOM 738 N N . GLU A 1 96 ? -6.801 9.755 -0.458 1.00 97.56 96 GLU A N 1
ATOM 739 C CA . GLU A 1 96 ? -7.613 8.854 -1.268 1.00 97.56 96 GLU A CA 1
ATOM 740 C C . GLU A 1 96 ? -7.260 8.865 -2.768 1.00 97.56 96 GLU A C 1
ATOM 742 O O . GLU A 1 96 ? -7.089 7.775 -3.318 1.00 97.56 96 GLU A O 1
ATOM 747 N N . PRO A 1 97 ? -7.061 10.022 -3.437 1.00 97.75 97 PRO A N 1
ATOM 748 C CA . PRO A 1 97 ? -6.685 10.030 -4.848 1.00 97.75 97 PRO A CA 1
ATOM 749 C C . PRO A 1 97 ? -5.416 9.231 -5.148 1.00 97.75 97 PRO A C 1
ATOM 751 O O . PRO A 1 97 ? -5.351 8.566 -6.177 1.00 97.75 97 PRO A O 1
ATOM 754 N N . SER A 1 98 ? -4.434 9.232 -4.241 1.00 97.56 98 SER A N 1
ATOM 755 C CA . SER A 1 98 ? -3.220 8.429 -4.396 1.00 97.56 98 SER A CA 1
ATOM 756 C C . SER A 1 98 ? -3.544 6.938 -4.369 1.00 97.56 98 SER A C 1
ATOM 758 O O . SER A 1 98 ? -3.059 6.203 -5.224 1.00 97.56 98 SER A O 1
ATOM 760 N N . ASN A 1 99 ? -4.399 6.489 -3.447 1.00 97.62 99 ASN A N 1
ATOM 761 C CA . ASN A 1 99 ? -4.799 5.081 -3.342 1.00 97.62 99 ASN A CA 1
ATOM 762 C C . ASN A 1 99 ? -5.573 4.601 -4.577 1.00 97.62 99 ASN A C 1
ATOM 764 O O . ASN A 1 99 ? -5.534 3.414 -4.887 1.00 97.62 99 ASN A O 1
ATOM 768 N N . LEU A 1 100 ? -6.250 5.502 -5.296 1.00 98.06 100 LEU A N 1
ATOM 769 C CA . LEU A 1 100 ? -6.985 5.164 -6.518 1.00 98.06 100 LEU A CA 1
ATOM 770 C C . LEU A 1 100 ? -6.073 4.897 -7.726 1.00 98.06 100 LEU A C 1
ATOM 772 O O . LEU A 1 100 ? -6.471 4.145 -8.613 1.00 98.06 100 LEU A O 1
ATOM 776 N N . ILE A 1 101 ? -4.854 5.449 -7.761 1.00 97.56 101 ILE A N 1
ATOM 777 C CA . ILE A 1 101 ? -3.910 5.281 -8.882 1.00 97.56 101 ILE A CA 1
ATOM 778 C C . ILE A 1 101 ? -3.631 3.796 -9.184 1.00 97.56 101 ILE A C 1
ATOM 780 O O . ILE A 1 101 ? -3.866 3.382 -10.319 1.00 97.56 101 ILE A O 1
ATOM 784 N N . PRO A 1 102 ? -3.208 2.950 -8.219 1.00 97.12 102 PRO A N 1
ATOM 785 C CA . PRO A 1 102 ? -2.972 1.535 -8.508 1.00 97.12 102 PRO A CA 1
ATOM 786 C C . PRO A 1 102 ? -4.263 0.774 -8.858 1.00 97.12 102 PRO A C 1
ATOM 788 O O . PRO A 1 102 ? -4.210 -0.225 -9.573 1.00 97.12 102 PRO A O 1
ATOM 791 N N . LEU A 1 103 ? -5.427 1.238 -8.388 1.00 97.81 103 LEU A N 1
ATOM 792 C CA . LEU A 1 103 ? -6.725 0.607 -8.655 1.00 97.81 103 LEU A CA 1
ATOM 793 C C . LEU A 1 103 ? -7.238 0.887 -10.076 1.00 97.81 103 LEU A C 1
ATOM 795 O O . LEU A 1 103 ? -7.987 0.078 -10.626 1.00 97.81 103 LEU A O 1
ATOM 799 N N . ALA A 1 104 ? -6.808 1.993 -10.689 1.00 96.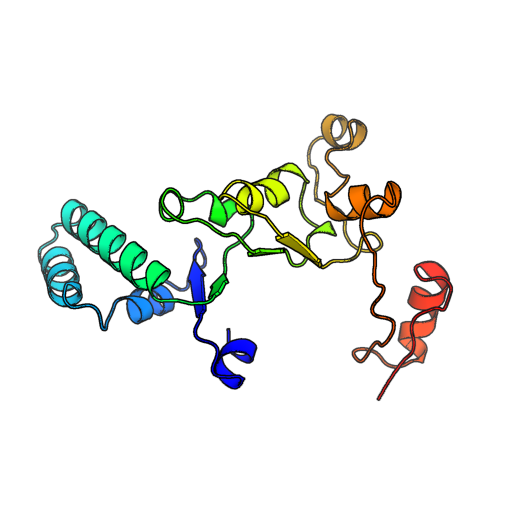88 104 ALA A N 1
ATOM 800 C CA . ALA A 1 104 ? -7.203 2.388 -12.040 1.00 96.88 104 ALA A CA 1
ATOM 801 C C . ALA A 1 104 ? -6.730 1.406 -13.130 1.00 96.88 104 ALA A C 1
ATOM 803 O O . ALA A 1 104 ? -7.295 1.375 -14.222 1.00 96.88 104 ALA A O 1
ATOM 804 N N . HIS A 1 105 ? -5.760 0.541 -12.829 1.00 95.75 105 HIS A N 1
ATOM 805 C CA . HIS A 1 105 ? -5.200 -0.444 -13.762 1.00 95.75 105 HIS A CA 1
ATOM 806 C C . HIS A 1 105 ? -6.046 -1.723 -13.895 1.00 95.75 105 HIS A C 1
ATOM 808 O O . HIS A 1 105 ? -5.539 -2.847 -13.853 1.00 95.75 105 HIS A O 1
ATOM 814 N N . GLY A 1 106 ? -7.367 -1.576 -14.020 1.00 96.75 106 GLY A N 1
ATOM 815 C CA . GLY A 1 106 ? -8.297 -2.700 -14.194 1.00 96.75 106 GLY A CA 1
ATOM 816 C C . GLY A 1 106 ? -8.446 -3.600 -12.960 1.00 96.75 106 GLY A C 1
ATOM 817 O O . GLY A 1 106 ? -8.702 -4.803 -13.096 1.00 96.75 106 GLY A O 1
ATOM 818 N N . CYS A 1 107 ? -8.276 -3.036 -11.760 1.00 98.06 107 CYS A N 1
ATOM 819 C CA . CYS A 1 107 ? -8.424 -3.765 -10.507 1.00 98.06 107 CYS A CA 1
ATOM 820 C C . CYS A 1 107 ? -9.851 -4.292 -10.314 1.00 98.06 107 CYS A C 1
ATOM 822 O O . CYS A 1 107 ? -10.832 -3.586 -10.535 1.00 98.06 107 CYS A O 1
ATOM 824 N N . ARG A 1 108 ? -9.964 -5.554 -9.879 1.00 97.75 108 ARG A N 1
ATOM 825 C CA . ARG A 1 108 ? -11.246 -6.211 -9.561 1.00 97.75 108 ARG A CA 1
ATOM 826 C C . ARG A 1 108 ? -11.391 -6.507 -8.076 1.00 97.75 108 ARG A C 1
ATOM 828 O O . ARG A 1 108 ? -12.493 -6.449 -7.555 1.00 97.75 108 ARG A O 1
ATOM 835 N N . ASN A 1 109 ? -10.281 -6.830 -7.416 1.00 97.06 109 ASN A N 1
ATOM 836 C CA . ASN A 1 109 ? -10.227 -7.118 -5.989 1.00 97.06 109 ASN A CA 1
ATOM 837 C C . ASN A 1 109 ? -9.039 -6.380 -5.382 1.00 97.06 109 ASN A C 1
ATOM 839 O O . ASN A 1 109 ? -7.929 -6.491 -5.899 1.00 97.06 109 ASN A O 1
ATOM 843 N N . PHE A 1 110 ? -9.235 -5.687 -4.268 1.00 97.44 110 PHE A N 1
ATOM 844 C CA . PHE A 1 110 ? -8.127 -5.058 -3.561 1.00 97.44 110 PHE A CA 1
ATOM 845 C C . PHE A 1 110 ? -8.208 -5.280 -2.057 1.00 97.44 110 PHE A C 1
ATOM 847 O O . PHE A 1 110 ? -9.273 -5.568 -1.515 1.00 97.44 110 PHE A O 1
ATOM 854 N N . VAL A 1 111 ? -7.058 -5.151 -1.400 1.00 98.00 111 VAL A N 1
ATOM 855 C CA . VAL A 1 111 ? -6.925 -5.156 0.058 1.00 98.00 111 VAL A CA 1
ATOM 856 C C . VAL A 1 111 ? -6.263 -3.847 0.466 1.00 98.00 111 VAL A C 1
ATOM 858 O O . VAL A 1 111 ? -5.199 -3.507 -0.054 1.00 98.00 111 VAL A O 1
ATOM 861 N N . LEU A 1 112 ? -6.893 -3.123 1.389 1.00 97.62 112 LEU A N 1
ATOM 862 C CA . LEU A 1 112 ? -6.287 -1.981 2.067 1.00 97.62 112 LEU A CA 1
ATOM 863 C C . LEU A 1 112 ? -5.770 -2.453 3.422 1.00 97.62 112 LEU A C 1
ATOM 865 O O . LEU A 1 112 ? -6.527 -3.006 4.217 1.00 97.62 112 LEU A O 1
ATOM 869 N N . ILE A 1 113 ? -4.489 -2.231 3.666 1.00 97.88 113 ILE A N 1
ATOM 870 C CA . ILE A 1 113 ? -3.813 -2.484 4.931 1.00 97.88 113 ILE A CA 1
ATOM 871 C C . ILE A 1 113 ? -3.391 -1.124 5.475 1.00 97.88 113 ILE A C 1
ATOM 873 O O . ILE A 1 113 ? -2.955 -0.248 4.730 1.00 97.88 113 ILE A O 1
ATOM 877 N N . GLY A 1 114 ? -3.570 -0.929 6.772 1.00 96.88 114 GLY A N 1
ATOM 878 C CA . GLY A 1 114 ? -3.219 0.301 7.457 1.00 96.88 114 GLY A CA 1
ATOM 879 C C . GLY A 1 114 ? -4.103 0.500 8.673 1.00 96.88 114 GLY A C 1
ATOM 880 O O . GLY A 1 114 ? -4.938 -0.344 9.006 1.00 96.88 114 GLY A O 1
ATOM 881 N N . ASP A 1 115 ? -3.919 1.638 9.322 1.00 96.88 115 ASP A N 1
ATOM 882 C CA . ASP A 1 115 ? -4.562 1.926 10.590 1.00 96.88 115 ASP A CA 1
ATOM 883 C C . ASP A 1 115 ? -5.070 3.367 10.636 1.00 96.88 115 ASP A C 1
ATOM 885 O O . ASP A 1 115 ? -4.302 4.319 10.751 1.00 96.88 115 ASP A O 1
ATOM 889 N N . HIS A 1 116 ? -6.391 3.520 10.560 1.00 94.62 116 HIS A N 1
ATOM 890 C CA . HIS A 1 116 ? -7.077 4.812 10.648 1.00 94.62 116 HIS A CA 1
ATOM 891 C C . HIS A 1 116 ? -6.977 5.480 12.037 1.00 94.62 116 HIS A C 1
ATOM 893 O O . HIS A 1 116 ? -7.465 6.593 12.207 1.00 94.62 116 HIS A O 1
ATOM 899 N N . LYS A 1 117 ? -6.380 4.821 13.043 1.00 95.19 117 LYS A N 1
ATOM 900 C CA . LYS A 1 117 ? -6.045 5.423 14.345 1.00 95.19 117 LYS A CA 1
ATOM 901 C C . LYS A 1 117 ? -4.614 5.972 14.407 1.00 95.19 117 LYS A C 1
ATOM 903 O O . LYS A 1 117 ? -4.262 6.597 15.406 1.00 95.19 117 LYS A O 1
ATOM 908 N N . GLN A 1 118 ? -3.791 5.736 13.381 1.00 95.62 118 GLN A N 1
ATOM 909 C CA . GLN A 1 118 ? -2.414 6.235 13.288 1.00 95.62 118 GLN A CA 1
ATOM 910 C C . GLN A 1 118 ? -2.337 7.535 12.467 1.00 95.62 118 GLN A C 1
ATOM 912 O O . GLN A 1 118 ? -3.291 8.309 12.432 1.00 95.62 118 GLN A O 1
ATOM 917 N N . LEU A 1 119 ? -1.172 7.838 11.882 1.00 95.19 119 LEU A N 1
ATOM 918 C CA . LEU A 1 119 ? -0.944 9.088 11.160 1.00 95.19 119 LEU A CA 1
ATOM 919 C C . LEU A 1 119 ? -1.861 9.188 9.927 1.00 95.19 119 LEU A C 1
ATOM 921 O O . LEU A 1 119 ? -1.780 8.317 9.055 1.00 95.19 119 LEU A O 1
ATOM 925 N N . PRO A 1 120 ? -2.669 10.258 9.811 1.00 94.94 120 PRO A N 1
ATOM 926 C CA . PRO A 1 120 ? -3.436 10.528 8.604 1.00 94.94 120 PRO A CA 1
ATOM 927 C C . PRO A 1 120 ? -2.518 11.060 7.487 1.00 94.94 120 PRO A C 1
ATOM 929 O O . PRO A 1 120 ? -1.334 11.345 7.717 1.00 94.94 120 PRO A O 1
ATOM 932 N N . PRO A 1 121 ? -3.046 11.251 6.268 1.00 96.19 121 PRO A N 1
ATOM 933 C CA . PRO A 1 121 ? -2.332 11.921 5.194 1.00 96.19 121 PRO A CA 1
ATOM 934 C C . PRO A 1 121 ? -1.924 13.350 5.570 1.00 96.19 121 PRO A C 1
ATOM 936 O O . PRO A 1 121 ? -2.712 14.133 6.100 1.00 96.19 121 PRO A O 1
ATOM 939 N N . THR A 1 122 ? -0.692 13.731 5.234 1.00 96.12 122 THR A N 1
ATOM 940 C CA . THR A 1 122 ? -0.196 15.093 5.469 1.00 96.12 122 THR A CA 1
ATOM 941 C C . THR A 1 122 ? -0.774 16.066 4.442 1.00 96.12 122 THR A C 1
ATOM 943 O O . THR A 1 122 ? -0.356 16.070 3.282 1.00 96.12 122 THR A O 1
ATOM 946 N N . ILE A 1 123 ? -1.693 16.937 4.869 1.00 97.62 123 ILE A N 1
ATOM 947 C CA . ILE A 1 123 ? -2.303 17.960 4.009 1.00 97.62 123 ILE A CA 1
ATOM 948 C C . ILE A 1 123 ? -1.749 19.345 4.342 1.00 97.62 123 ILE A C 1
ATOM 950 O O . ILE A 1 123 ? -1.955 19.868 5.432 1.00 97.62 123 ILE A O 1
ATOM 954 N N . LEU A 1 124 ? -1.068 19.965 3.375 1.00 97.69 124 LEU A N 1
ATOM 955 C CA . LEU A 1 124 ? -0.489 21.304 3.550 1.00 97.69 124 LEU A CA 1
ATOM 956 C C . LEU A 1 124 ? -1.534 22.426 3.504 1.00 97.69 124 LEU A C 1
ATOM 958 O O . LEU A 1 124 ? -1.314 23.483 4.083 1.00 97.69 124 LEU A O 1
ATOM 962 N N . SER A 1 125 ? -2.645 22.219 2.789 1.00 98.19 125 SER A N 1
ATOM 963 C CA . SER A 1 125 ? -3.720 23.205 2.649 1.00 98.19 125 SER A CA 1
ATOM 964 C C . SER A 1 125 ? -4.805 22.974 3.706 1.00 98.19 125 SER A C 1
ATOM 966 O O . SER A 1 125 ? -5.523 21.974 3.614 1.00 98.19 125 SER A O 1
ATOM 968 N N . PRO A 1 126 ? -5.000 23.901 4.664 1.00 97.31 126 PRO A N 1
ATOM 969 C CA . PRO A 1 126 ? -6.060 23.772 5.660 1.00 97.31 126 PRO A CA 1
ATOM 970 C C . PRO A 1 126 ? -7.459 23.719 5.035 1.00 97.31 126 PRO A C 1
ATOM 972 O O . PRO A 1 126 ? -8.317 22.992 5.520 1.00 97.31 126 PRO A O 1
ATOM 975 N N . GLU A 1 127 ? -7.688 24.441 3.931 1.00 98.38 127 GLU A N 1
ATOM 976 C CA . GLU A 1 127 ? -8.960 24.395 3.197 1.00 98.38 127 GLU A CA 1
ATOM 977 C C . GLU A 1 127 ? -9.214 23.006 2.600 1.00 98.38 127 GLU A C 1
ATOM 979 O O . GLU A 1 127 ? -10.334 22.503 2.658 1.00 98.38 127 GLU A O 1
ATOM 984 N N . ALA A 1 128 ? -8.180 22.365 2.045 1.00 98.06 128 ALA A N 1
ATOM 985 C CA . ALA A 1 128 ? -8.312 21.026 1.481 1.00 98.06 128 ALA A CA 1
ATOM 986 C C . ALA A 1 128 ? -8.559 19.972 2.572 1.00 98.06 128 ALA A C 1
ATOM 988 O O . ALA A 1 128 ? -9.401 19.097 2.381 1.00 98.06 128 ALA A O 1
ATOM 989 N N . ALA A 1 129 ? -7.878 20.088 3.719 1.00 97.19 129 ALA A N 1
ATOM 990 C CA . ALA A 1 129 ? -8.122 19.239 4.885 1.00 97.19 129 ALA A CA 1
ATOM 991 C C . ALA A 1 129 ? -9.559 19.417 5.399 1.00 97.19 129 ALA A C 1
ATOM 993 O O . ALA A 1 129 ? -10.301 18.454 5.511 1.00 97.19 129 ALA A O 1
ATOM 994 N N . ALA A 1 130 ? -10.024 20.661 5.563 1.00 97.12 130 ALA A N 1
ATOM 995 C CA . ALA A 1 130 ? -11.402 20.944 5.974 1.00 97.12 130 ALA A CA 1
ATOM 996 C C . ALA A 1 130 ? -12.463 20.414 4.987 1.00 97.12 130 ALA A C 1
ATOM 998 O O . ALA A 1 130 ? -13.617 20.217 5.362 1.00 97.12 130 ALA A O 1
ATOM 999 N N . ARG A 1 131 ? -12.084 20.181 3.724 1.00 97.38 131 ARG A N 1
ATOM 1000 C CA . ARG A 1 131 ? -12.923 19.551 2.692 1.00 97.38 131 ARG A CA 1
ATOM 1001 C C . ARG A 1 131 ? -12.736 18.031 2.582 1.00 97.38 131 ARG A C 1
ATOM 1003 O O . ARG A 1 131 ? -13.283 17.431 1.660 1.00 97.38 131 ARG A O 1
ATOM 1010 N N . GLY A 1 132 ? -12.005 17.414 3.509 1.00 96.62 132 GLY A N 1
ATOM 1011 C CA . GLY A 1 132 ? -11.889 15.964 3.661 1.00 96.62 132 GLY A CA 1
ATOM 1012 C C . GLY A 1 132 ? -10.757 15.309 2.871 1.00 96.62 132 GLY A C 1
ATOM 1013 O O . GLY A 1 132 ? -10.794 14.097 2.667 1.00 96.62 132 GLY A O 1
ATOM 1014 N N . LEU A 1 133 ? -9.761 16.067 2.391 1.00 97.56 133 LEU A N 1
ATOM 1015 C CA . LEU A 1 133 ? -8.592 15.475 1.720 1.00 97.56 133 LEU A CA 1
ATOM 1016 C C . LEU A 1 133 ? -7.686 14.688 2.687 1.00 97.56 133 LEU A C 1
ATOM 1018 O O . LEU A 1 133 ? -6.908 13.843 2.251 1.00 97.56 133 LEU A O 1
ATOM 1022 N N . ASP A 1 134 ? -7.794 14.967 3.984 1.00 96.69 134 ASP A N 1
ATOM 1023 C CA . ASP A 1 134 ? -7.152 14.235 5.077 1.00 96.69 134 ASP A CA 1
ATOM 1024 C C . ASP A 1 134 ? -7.851 12.907 5.410 1.00 96.69 134 ASP A C 1
ATOM 1026 O O . ASP A 1 134 ? -7.299 12.104 6.154 1.00 96.69 134 ASP A O 1
ATOM 1030 N N . VAL A 1 135 ? -9.014 12.619 4.818 1.00 96.88 135 VAL A N 1
ATOM 1031 C CA . VAL A 1 135 ? -9.683 11.322 4.968 1.00 96.88 135 VAL A CA 1
ATOM 1032 C C . VAL A 1 135 ? -9.147 10.350 3.922 1.00 96.88 135 VAL A C 1
ATOM 1034 O O . VAL A 1 135 ? -9.371 10.500 2.715 1.00 96.88 135 VAL A O 1
ATOM 1037 N N . SER A 1 136 ? -8.447 9.319 4.388 1.00 97.31 136 SER A N 1
ATOM 1038 C CA . SER A 1 136 ? -7.930 8.254 3.524 1.00 97.31 136 SER A CA 1
ATOM 1039 C C . SER A 1 136 ? -9.042 7.346 2.985 1.00 97.31 136 SER A C 1
ATOM 1041 O O . SER A 1 136 ? -10.134 7.242 3.551 1.00 97.31 136 SER A O 1
ATOM 1043 N N . LEU A 1 137 ? -8.740 6.600 1.915 1.00 96.69 137 LEU A N 1
ATOM 1044 C CA . LEU A 1 137 ? -9.677 5.608 1.374 1.00 96.69 137 LEU A CA 1
ATOM 1045 C C . LEU A 1 137 ? -10.001 4.515 2.410 1.00 96.69 137 LEU A C 1
ATOM 1047 O O . LEU A 1 137 ? -11.144 4.072 2.510 1.00 96.69 137 LEU A O 1
ATOM 1051 N N . LEU A 1 138 ? -8.998 4.094 3.194 1.00 96.75 138 LEU A N 1
ATOM 1052 C CA . LEU A 1 138 ? -9.169 3.099 4.254 1.00 96.75 138 LEU A CA 1
ATOM 1053 C C . LEU A 1 138 ? -10.129 3.615 5.325 1.00 96.75 138 LEU A C 1
ATOM 1055 O O . LEU A 1 138 ? -11.091 2.929 5.662 1.00 96.75 138 LEU A O 1
ATOM 1059 N N . GLU A 1 139 ? -9.906 4.832 5.818 1.00 96.12 139 GLU A N 1
ATOM 1060 C CA . GLU A 1 139 ? -10.768 5.457 6.823 1.00 96.12 139 GLU A CA 1
ATOM 1061 C C . GLU A 1 139 ? -12.209 5.603 6.322 1.00 96.12 139 GLU A C 1
ATOM 1063 O O . GLU A 1 139 ? -13.152 5.283 7.046 1.00 96.12 139 GLU A O 1
ATOM 1068 N N . ARG A 1 140 ? -12.395 5.982 5.053 1.00 95.62 140 ARG A N 1
ATOM 1069 C CA . ARG A 1 140 ? -13.723 6.068 4.440 1.00 95.62 140 ARG A CA 1
ATOM 1070 C C . ARG A 1 140 ? -14.443 4.721 4.392 1.00 95.62 140 ARG A C 1
ATOM 1072 O O . ARG A 1 140 ? -15.637 4.651 4.692 1.00 95.62 140 ARG A O 1
ATOM 1079 N N . PHE A 1 141 ? -13.749 3.643 4.028 1.00 95.50 141 PHE A N 1
ATOM 1080 C CA . PHE A 1 141 ? -14.332 2.298 4.054 1.00 95.50 141 PHE A CA 1
ATOM 1081 C C . PHE A 1 141 ? -14.667 1.850 5.478 1.00 95.50 141 PHE A C 1
ATOM 1083 O O . PHE A 1 141 ? -15.747 1.300 5.698 1.00 95.50 141 PHE A O 1
ATOM 1090 N N . VAL A 1 142 ? -13.791 2.145 6.443 1.00 93.94 142 VAL A N 1
ATOM 1091 C CA . VAL A 1 142 ? -14.035 1.847 7.858 1.00 93.94 142 VAL A CA 1
ATOM 1092 C C . VAL A 1 142 ? -15.275 2.580 8.373 1.00 93.94 142 VAL A C 1
ATOM 1094 O O . VAL A 1 142 ? -16.145 1.955 8.974 1.00 93.94 142 VAL A O 1
ATOM 1097 N N . GLY A 1 143 ? -15.397 3.880 8.094 1.00 93.44 143 GLY A N 1
ATOM 1098 C CA . GLY A 1 143 ? -16.520 4.698 8.553 1.00 93.44 143 GLY A CA 1
ATOM 1099 C C . GLY A 1 143 ? -17.854 4.385 7.868 1.00 93.44 143 GLY A C 1
ATOM 1100 O O . GLY A 1 143 ? -18.908 4.573 8.469 1.00 93.44 143 GLY A O 1
ATOM 1101 N N . SER A 1 144 ? -17.827 3.896 6.626 1.00 94.56 144 SER A N 1
ATOM 1102 C CA . SER A 1 144 ? -19.045 3.563 5.871 1.00 94.56 144 SER A CA 1
ATOM 1103 C C . SER A 1 144 ? -19.549 2.135 6.098 1.00 94.56 144 SER A C 1
ATOM 1105 O O . SER A 1 144 ? -20.719 1.864 5.837 1.00 94.56 144 SER A O 1
ATOM 1107 N N . GLY A 1 145 ? -18.695 1.216 6.564 1.00 91.06 145 GLY A N 1
ATOM 1108 C CA . GLY A 1 145 ? -19.074 -0.174 6.846 1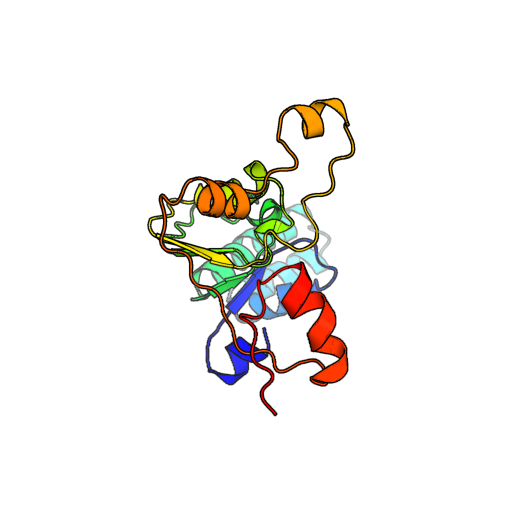.00 91.06 145 GLY A CA 1
ATOM 1109 C C . GLY A 1 145 ? -19.449 -0.999 5.608 1.00 91.06 145 GLY A C 1
ATOM 1110 O O . GLY A 1 145 ? -20.072 -2.050 5.735 1.00 91.06 145 GLY A O 1
ATOM 1111 N N . ILE A 1 146 ? -19.094 -0.535 4.405 1.00 89.69 146 ILE A N 1
ATOM 1112 C CA . ILE A 1 146 ? -19.477 -1.179 3.133 1.00 89.69 146 ILE A CA 1
ATOM 1113 C C . ILE A 1 146 ? -18.565 -2.344 2.732 1.00 89.69 146 ILE A C 1
ATOM 1115 O O . ILE A 1 146 ? -18.881 -3.079 1.798 1.00 89.69 146 ILE A O 1
ATOM 1119 N N . ALA A 1 147 ? -17.430 -2.505 3.410 1.00 87.56 147 ALA A N 1
ATOM 1120 C CA . ALA A 1 147 ? -16.458 -3.561 3.158 1.00 87.56 147 ALA A CA 1
ATOM 1121 C C . ALA A 1 147 ? -16.161 -4.336 4.453 1.00 87.56 147 ALA A C 1
ATOM 1123 O O . ALA A 1 147 ? -16.259 -3.759 5.538 1.00 87.56 147 ALA A O 1
ATOM 1124 N N . PRO A 1 148 ? -15.775 -5.625 4.372 1.00 93.12 148 PRO A N 1
ATOM 1125 C CA . PRO A 1 148 ? -15.293 -6.366 5.531 1.00 93.12 148 PRO A CA 1
ATOM 1126 C C . PRO A 1 148 ? -14.064 -5.683 6.138 1.00 93.12 148 PRO A C 1
ATOM 1128 O O . PRO A 1 148 ? -13.105 -5.378 5.430 1.00 93.12 148 PRO A O 1
ATOM 1131 N N . ILE A 1 149 ? -14.085 -5.479 7.453 1.00 93.75 149 ILE A N 1
ATOM 1132 C CA . ILE A 1 149 ? -12.986 -4.877 8.211 1.00 93.75 149 ILE A CA 1
ATOM 1133 C C . ILE A 1 149 ? -12.478 -5.929 9.189 1.00 93.75 149 ILE A C 1
ATOM 1135 O O . ILE A 1 149 ? -13.256 -6.487 9.961 1.00 93.75 149 ILE A O 1
ATOM 1139 N N . GLN A 1 150 ? -11.172 -6.181 9.165 1.00 95.44 150 GLN A N 1
ATOM 1140 C CA . GLN A 1 150 ? -10.515 -7.105 10.079 1.00 95.44 150 GLN A CA 1
ATOM 1141 C C . GLN A 1 150 ? -9.460 -6.354 10.886 1.00 95.44 150 GLN A C 1
ATOM 1143 O O . GLN A 1 150 ? -8.488 -5.850 10.328 1.00 95.44 150 GLN A O 1
ATOM 1148 N N . LEU A 1 151 ? -9.633 -6.324 12.207 1.00 95.75 151 LEU A N 1
ATOM 1149 C CA . LEU A 1 151 ? -8.573 -5.926 13.126 1.00 95.75 151 LEU A CA 1
ATOM 1150 C C . LEU A 1 151 ? -7.621 -7.113 13.311 1.00 95.75 151 LEU A C 1
ATOM 1152 O O . LEU A 1 151 ? -8.069 -8.216 13.626 1.00 95.75 151 LEU A O 1
ATOM 1156 N N . LEU A 1 152 ? -6.323 -6.890 13.110 1.00 96.44 152 LEU A N 1
ATOM 1157 C CA . LEU A 1 152 ? -5.293 -7.810 13.584 1.00 96.44 152 LEU A CA 1
ATOM 1158 C C . LEU A 1 152 ? -5.012 -7.456 15.042 1.00 96.44 152 LEU A C 1
ATOM 1160 O O . LEU A 1 152 ? -4.460 -6.397 15.330 1.00 96.44 152 LEU A O 1
ATOM 1164 N N . ASP A 1 153 ? -5.465 -8.307 15.952 1.00 96.25 153 ASP A N 1
ATOM 1165 C CA . ASP A 1 153 ? -5.490 -8.032 17.384 1.00 96.25 153 ASP A CA 1
ATOM 1166 C C . ASP A 1 153 ? -4.252 -8.542 18.128 1.00 96.25 153 ASP A C 1
ATOM 1168 O O . ASP A 1 153 ? -4.050 -8.171 19.275 1.00 96.25 153 ASP A O 1
ATOM 1172 N N . GLU A 1 154 ? -3.369 -9.321 17.505 1.00 97.00 154 GLU A N 1
ATOM 1173 C CA . GLU A 1 154 ? -2.113 -9.752 18.127 1.00 97.00 154 GLU A CA 1
ATOM 1174 C C . GLU A 1 154 ? -0.949 -8.802 17.801 1.00 97.00 154 GLU A C 1
ATOM 1176 O O . GLU A 1 154 ? -0.520 -8.689 16.650 1.00 97.00 154 GLU A O 1
ATOM 1181 N N . GLN A 1 155 ? -0.362 -8.177 18.827 1.00 95.06 155 GLN A N 1
ATOM 1182 C CA . GLN A 1 155 ? 0.875 -7.403 18.702 1.00 95.06 155 GLN A CA 1
ATOM 1183 C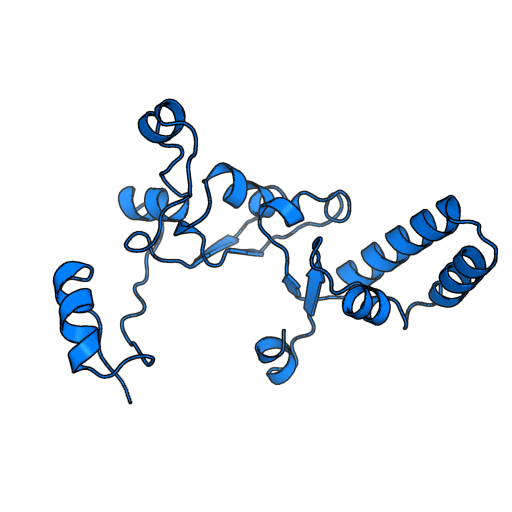 C . GLN A 1 155 ? 2.088 -8.212 19.187 1.00 95.06 155 GLN A C 1
ATOM 1185 O O . GLN A 1 155 ? 2.016 -8.912 20.198 1.00 95.06 155 GLN A O 1
ATOM 1190 N N . ARG A 1 156 ? 3.214 -8.078 18.473 1.00 95.69 156 ARG A N 1
ATOM 1191 C CA . ARG A 1 156 ? 4.485 -8.785 18.743 1.00 95.69 156 ARG A CA 1
ATOM 1192 C C . ARG A 1 156 ? 5.704 -7.859 18.811 1.00 95.69 156 ARG A C 1
ATOM 1194 O O . ARG A 1 156 ? 6.836 -8.304 18.653 1.00 95.69 156 ARG A O 1
ATOM 1201 N N . ARG A 1 157 ? 5.491 -6.545 18.926 1.00 94.94 157 ARG A N 1
ATOM 1202 C CA . ARG A 1 157 ? 6.574 -5.547 18.835 1.00 94.94 157 ARG A CA 1
ATOM 1203 C C . ARG A 1 157 ? 7.025 -5.059 20.204 1.00 94.94 157 ARG A C 1
ATOM 1205 O O . ARG A 1 157 ? 8.215 -4.865 20.418 1.00 94.94 157 ARG A O 1
ATOM 1212 N N . MET A 1 158 ? 6.080 -4.778 21.092 1.00 95.06 158 MET A N 1
ATOM 1213 C CA . MET A 1 158 ? 6.313 -3.992 22.303 1.00 95.06 158 MET A CA 1
ATOM 1214 C C . MET A 1 158 ? 5.941 -4.790 23.553 1.00 95.06 158 MET A C 1
ATOM 1216 O O . MET A 1 158 ? 5.016 -5.598 23.531 1.00 95.06 158 MET A O 1
ATOM 1220 N N . HIS A 1 159 ? 6.651 -4.554 24.658 1.00 96.44 159 HIS A N 1
ATOM 1221 C CA . HIS A 1 159 ? 6.337 -5.186 25.940 1.00 96.44 159 HIS A CA 1
ATOM 1222 C C . HIS A 1 159 ? 4.895 -4.834 26.378 1.00 96.44 159 HIS A C 1
ATOM 1224 O O . HIS A 1 159 ? 4.485 -3.681 26.181 1.00 96.44 159 HIS A O 1
ATOM 1230 N N . PRO A 1 160 ? 4.130 -5.756 27.006 1.00 96.19 160 PRO A N 1
ATOM 1231 C CA . PRO A 1 160 ? 2.725 -5.527 27.365 1.00 96.19 160 PRO A CA 1
ATOM 1232 C C . PRO A 1 160 ? 2.461 -4.234 28.152 1.00 96.19 160 PRO A C 1
ATOM 1234 O O . PRO A 1 160 ? 1.451 -3.569 27.933 1.00 96.19 160 PRO A O 1
ATOM 1237 N N . SER A 1 161 ? 3.388 -3.826 29.026 1.00 96.88 161 SER A N 1
ATOM 1238 C CA . SER A 1 161 ? 3.266 -2.574 29.792 1.00 96.88 161 SER A CA 1
ATOM 1239 C C . SER A 1 161 ? 3.275 -1.317 28.917 1.00 96.88 161 SER A C 1
ATOM 1241 O O . SER A 1 161 ? 2.578 -0.356 29.230 1.00 96.88 161 SER A O 1
ATOM 1243 N N . ILE A 1 162 ? 4.027 -1.321 27.811 1.00 97.06 162 ILE A N 1
ATOM 1244 C CA . ILE A 1 162 ? 4.052 -0.211 26.852 1.00 97.06 162 ILE A CA 1
ATOM 1245 C C . ILE A 1 162 ? 2.770 -0.256 26.004 1.00 97.06 162 ILE A C 1
ATOM 1247 O O . ILE A 1 162 ? 2.202 0.788 25.693 1.00 97.06 162 ILE A O 1
ATOM 1251 N N . ALA A 1 163 ? 2.294 -1.459 25.649 1.00 96.94 163 ALA A N 1
ATOM 1252 C CA . ALA A 1 163 ? 1.106 -1.655 24.808 1.00 96.94 163 ALA A CA 1
ATOM 1253 C C . ALA A 1 163 ? -0.195 -1.252 25.510 1.00 96.94 163 ALA A C 1
ATOM 1255 O O . ALA A 1 163 ? -1.171 -0.906 24.847 1.00 96.94 163 ALA A O 1
ATOM 1256 N N . TYR A 1 164 ? -0.199 -1.290 26.844 1.00 96.62 164 TYR A N 1
ATOM 1257 C CA . TYR A 1 164 ? -1.379 -1.066 27.669 1.00 96.62 164 TYR A CA 1
ATOM 1258 C C . TYR A 1 164 ? -2.098 0.252 27.349 1.00 96.62 164 TYR A C 1
ATOM 1260 O O . TYR A 1 164 ? -3.298 0.245 27.077 1.00 96.62 164 TYR A O 1
ATOM 1268 N N . PHE A 1 165 ? -1.374 1.377 27.335 1.00 97.69 165 PHE A N 1
ATOM 1269 C CA . PHE A 1 165 ? -1.992 2.687 27.118 1.00 97.69 165 PHE A CA 1
ATOM 1270 C C . PHE A 1 165 ? -2.552 2.859 25.692 1.00 97.69 165 PHE A C 1
ATOM 1272 O O . PHE A 1 165 ? -3.736 3.184 25.583 1.00 97.69 165 PHE A O 1
ATOM 1279 N N . PRO A 1 166 ? -1.791 2.603 24.603 1.00 97.31 166 PRO A N 1
ATOM 1280 C CA . PRO A 1 166 ? -2.334 2.695 23.248 1.00 97.31 166 PRO A CA 1
ATOM 1281 C C . PRO A 1 166 ? -3.519 1.756 23.014 1.00 97.31 166 PRO A C 1
ATOM 1283 O O . PRO A 1 166 ? -4.499 2.156 22.391 1.00 97.31 166 PRO A O 1
ATOM 1286 N N . ASN A 1 167 ? -3.459 0.531 23.549 1.00 97.25 167 ASN A N 1
ATOM 1287 C CA . ASN A 1 167 ? -4.544 -0.439 23.434 1.00 97.25 167 ASN A CA 1
ATOM 1288 C C . ASN A 1 167 ? -5.851 0.094 24.034 1.00 97.25 167 ASN A C 1
ATOM 1290 O O . ASN A 1 167 ? -6.896 0.070 23.386 1.00 97.25 167 ASN A O 1
ATOM 1294 N N . LEU A 1 168 ? -5.781 0.621 25.257 1.00 97.38 168 LEU A N 1
ATOM 1295 C CA . LEU A 1 168 ? -6.950 1.164 25.937 1.00 97.38 168 LEU A CA 1
ATOM 1296 C C . LEU A 1 168 ? -7.486 2.428 25.251 1.00 97.38 168 LEU A C 1
ATOM 1298 O O . LEU A 1 168 ? -8.696 2.578 25.133 1.00 97.38 168 LEU A O 1
ATOM 1302 N N . GLN A 1 169 ? -6.605 3.328 24.803 1.00 97.88 169 GLN A N 1
ATOM 1303 C CA . GLN A 1 169 ? -7.013 4.620 24.239 1.00 97.88 169 GLN A CA 1
ATOM 1304 C C . GLN A 1 169 ? -7.558 4.543 22.814 1.00 97.88 169 GLN A C 1
ATOM 1306 O O . GLN A 1 169 ? -8.485 5.275 22.480 1.00 97.88 169 GLN A O 1
ATOM 1311 N N . PHE A 1 170 ? -6.981 3.695 21.962 1.00 96.75 170 PHE A N 1
ATOM 1312 C CA . PHE A 1 170 ? -7.279 3.720 20.526 1.00 96.75 170 PHE A CA 1
ATOM 1313 C C . PHE A 1 170 ? -8.027 2.481 20.032 1.00 96.75 170 PHE A C 1
ATOM 1315 O O . PHE A 1 170 ? -8.675 2.547 18.986 1.00 96.75 170 PHE A O 1
ATOM 1322 N N . TYR A 1 171 ? -7.963 1.373 20.777 1.00 96.88 171 TYR A N 1
ATOM 1323 C CA . TYR A 1 171 ? -8.439 0.063 20.322 1.00 96.88 171 TYR A CA 1
ATOM 1324 C C . TYR A 1 171 ? -9.391 -0.627 21.312 1.00 96.88 171 TYR A C 1
ATOM 1326 O O . TYR A 1 171 ? -9.618 -1.829 21.194 1.00 96.88 171 TYR A O 1
ATOM 1334 N N . ASP A 1 172 ? -9.958 0.098 22.281 1.00 96.88 172 ASP A N 1
ATOM 1335 C CA . ASP A 1 172 ? -10.907 -0.423 23.281 1.00 96.88 172 ASP A CA 1
ATOM 1336 C C . ASP A 1 172 ? -10.400 -1.658 24.053 1.00 96.88 172 ASP A C 1
ATOM 1338 O O . ASP A 1 172 ? -11.181 -2.533 24.432 1.00 96.88 172 ASP A O 1
ATOM 1342 N N . GLY A 1 173 ? -9.085 -1.791 24.244 1.00 96.81 173 GLY A N 1
ATOM 1343 C CA . GLY A 1 173 ? -8.507 -2.960 24.913 1.00 96.81 173 GLY A CA 1
ATOM 1344 C C . GLY A 1 173 ? -8.490 -4.247 24.074 1.00 96.81 173 GLY A C 1
ATOM 1345 O O . GLY A 1 173 ? -8.183 -5.307 24.617 1.00 96.81 173 GLY A O 1
ATOM 1346 N N . LYS A 1 174 ? -8.802 -4.187 22.771 1.00 97.19 174 LYS A N 1
ATOM 1347 C CA . LYS A 1 174 ? -8.912 -5.367 21.892 1.00 97.19 174 LYS A CA 1
ATOM 1348 C C . LYS A 1 174 ? -7.564 -5.995 21.522 1.00 97.19 174 LYS A C 1
ATOM 1350 O O . LYS A 1 174 ? -7.547 -7.151 21.123 1.00 97.19 174 LYS A O 1
ATOM 1355 N N . ILE A 1 175 ? -6.450 -5.272 21.652 1.00 97.62 175 ILE A N 1
ATOM 1356 C CA . ILE A 1 175 ? -5.118 -5.764 21.273 1.00 97.62 175 ILE A CA 1
ATOM 1357 C C . ILE A 1 175 ? -4.537 -6.681 22.360 1.00 97.62 175 ILE A C 1
ATOM 1359 O O . ILE A 1 175 ? -4.472 -6.330 23.538 1.00 97.62 175 ILE A O 1
ATOM 1363 N N . GLN A 1 176 ? -4.050 -7.847 21.958 1.00 96.31 176 GLN A N 1
ATOM 1364 C CA . GLN A 1 176 ? -3.405 -8.854 22.786 1.00 96.31 176 GLN A CA 1
ATOM 1365 C C . GLN A 1 176 ? -1.896 -8.843 22.551 1.00 96.31 176 GLN A C 1
ATOM 1367 O O . GLN A 1 176 ? -1.417 -8.812 21.418 1.00 96.31 176 GLN A O 1
ATOM 1372 N N . SER A 1 177 ? -1.126 -8.888 23.636 1.00 94.38 177 SER A N 1
ATOM 1373 C CA . SER A 1 177 ? 0.330 -9.016 23.555 1.00 94.38 177 SER A CA 1
ATOM 1374 C C . SER A 1 177 ? 0.722 -10.488 23.509 1.00 94.38 177 SER A C 1
ATOM 1376 O O . SER A 1 177 ? 0.334 -11.248 24.396 1.00 94.38 177 SER A O 1
ATOM 1378 N N . ARG A 1 178 ? 1.485 -10.877 22.486 1.00 90.12 178 ARG A N 1
ATOM 1379 C CA . ARG A 1 178 ? 2.040 -12.226 22.318 1.00 90.12 178 ARG A CA 1
ATOM 1380 C C . ARG A 1 178 ? 3.564 -12.147 22.338 1.00 90.12 178 ARG A C 1
ATOM 1382 O O . ARG A 1 178 ? 4.131 -11.287 21.664 1.00 90.12 178 ARG A O 1
ATOM 1389 N N . GLU A 1 179 ? 4.182 -13.038 23.108 1.00 67.81 179 GLU A N 1
ATOM 1390 C CA . GLU A 1 179 ? 5.632 -13.284 23.088 1.00 67.81 179 GLU A CA 1
ATOM 1391 C C . GLU A 1 179 ? 6.039 -14.149 21.888 1.00 67.81 179 GLU A C 1
ATOM 1393 O O . GLU A 1 179 ? 5.252 -15.049 21.501 1.00 67.81 179 GLU A O 1
#

Organism: NCBI:txid1074873

Sequence (179 aa):
MEGLSARGIRSVRVGNGSESDLQEEAIADLGRYRDYVRLKQNGMFGEAKTVRMALFREAIRRQPVIIATCVGSGHEMFDDLVFSRVIIDEGAQAIEPSNLIPLAHGCRNFVLIGDHKQLPPTILSPEAAARGLDVSLLERFVGSGIAPIQLLDEQRRMHPSIAYFPNLQFYDGKIQSRE

pLDDT: mean 90.92, std 10.47, range [37.28, 98.38]

Secondary structure (DSSP, 8-state):
-HHHHTTT--EEEESSSS-HHHHHHTTTTSTTHHHHHHHHHTT-HHHHHHHHHHHHHHHHHT-SEEEE-TTGGGSTTSTT---SEEEESSTTSS-HHHHHHHHTTT-SEEEE---TTS-----S-HHHHHTTTTS-HHHHHHHHT-S------EE-SS-HHHHHHHHHHHSTT--EE--

Radius of gyration: 20.7 Å; chains: 1; bounding box: 49×43×58 Å